Protein AF-A0A379FHW7-F1 (afdb_monomer_lite)

Secondary structure (DSSP, 8-state):
-HHHHHHHHHTTS-SS-TTTTSPPP-----PPPPPHHHHHHHHHSS-HHHHHHHHHHHHH---HHHHTT-BGGGEETTEEEEE-TTT--EEEEETT-EETTTTEEHHHHHHHS--SSSBTTTT--HHHHHHHHHHH--

InterPro domains:
  IPR002104 Integrase, catalytic domain [PF00589] (37-113)
  IPR002104 Integrase, catalytic domain [PS51898] (29-138)
  IPR011010 DNA breaking-rejoining enzyme, catalytic core [SSF56349] (4-122)
  IPR013762 Integrase-like, catalytic domain superfamily [G3DSA:1.10.443.10] (31-136)

Radius of gyration: 20.93 Å; chains: 1; bounding box: 45×26×60 Å

Sequence (138 aa):
MLDAFNEAIADGVIKENPVSVTKPPKTSVQRSRLSLEEFKYALEHTNDKYRHMFLLAALTAQRISDIINMKWDDIKNDRLYVTQIKTGSKVAIPLSLRLESIGYSIKDVLNLMNRNSDKICGNTTAKTLRGKFIEALP

Foldseek 3Di:
DQVVQVVCVVVVVDPDRPCPPPDDDDDDDPDDDDDLVQLVQLLVQADLLLNLLSVLCVQVVADLVQSQAFFPVCQDPQWRWTQHPPPRDIDTHHQQRDDVSVGDGNVRSQVSFDPPDRHSSPPADSVNSVVSSVVSGD

Structure (mmCIF, N/CA/C/O backbone):
data_AF-A0A379FHW7-F1
#
_entry.id   AF-A0A379FHW7-F1
#
loop_
_atom_site.group_PDB
_atom_site.id
_atom_site.type_symbol
_atom_site.label_atom_id
_atom_site.label_alt_id
_atom_site.label_comp_id
_atom_site.label_asym_id
_atom_site.label_entity_id
_atom_site.label_seq_id
_atom_site.pdbx_PDB_ins_code
_atom_site.Cartn_x
_atom_site.Cartn_y
_atom_site.Cartn_z
_atom_site.occupancy
_atom_site.B_iso_or_equiv
_atom_site.auth_seq_id
_atom_site.auth_comp_id
_atom_site.auth_asym_id
_atom_site.auth_atom_id
_atom_site.pdbx_PDB_model_num
ATOM 1 N N . MET A 1 1 ? 16.362 -0.114 -25.247 1.00 66.94 1 MET A N 1
ATOM 2 C CA . MET A 1 1 ? 17.202 0.022 -26.455 1.00 66.94 1 MET A CA 1
ATOM 3 C C . MET A 1 1 ? 17.581 -1.340 -27.014 1.00 66.94 1 MET A C 1
ATOM 5 O O . MET A 1 1 ? 17.237 -1.572 -28.155 1.00 66.94 1 MET A O 1
ATOM 9 N N . LEU A 1 2 ? 18.164 -2.259 -26.226 1.00 84.62 2 LEU A N 1
ATOM 10 C CA . LEU A 1 2 ? 18.414 -3.646 -26.669 1.00 84.62 2 LEU A CA 1
ATOM 11 C C . LEU A 1 2 ? 17.173 -4.287 -27.323 1.00 84.62 2 LEU A C 1
ATOM 13 O O . LEU A 1 2 ? 17.266 -4.781 -28.436 1.00 84.62 2 LEU A O 1
ATOM 17 N N . ASP A 1 3 ? 16.023 -4.175 -26.657 1.00 89.50 3 ASP A N 1
ATOM 18 C CA . ASP A 1 3 ? 14.735 -4.704 -27.123 1.00 89.50 3 ASP A CA 1
ATOM 19 C C . ASP A 1 3 ? 14.266 -4.071 -28.444 1.00 89.50 3 ASP A C 1
ATOM 21 O O . ASP A 1 3 ? 13.977 -4.766 -29.403 1.00 89.50 3 ASP A O 1
ATOM 25 N N . ALA A 1 4 ? 14.340 -2.742 -28.555 1.00 92.38 4 ALA A N 1
ATOM 26 C CA . ALA A 1 4 ? 13.980 -2.025 -29.780 1.00 92.38 4 ALA A CA 1
ATOM 27 C C . ALA A 1 4 ? 14.839 -2.427 -30.998 1.00 92.38 4 ALA A C 1
ATOM 29 O O . ALA A 1 4 ? 14.332 -2.496 -32.111 1.00 92.38 4 ALA A O 1
ATOM 30 N N . PHE A 1 5 ? 16.133 -2.707 -30.801 1.00 93.38 5 PHE A N 1
ATOM 31 C CA . PHE A 1 5 ? 16.995 -3.215 -31.874 1.00 93.38 5 PHE A CA 1
ATOM 32 C C . PHE A 1 5 ? 16.722 -4.696 -32.184 1.00 93.38 5 PHE A C 1
ATOM 34 O O . PHE A 1 5 ? 16.901 -5.103 -33.324 1.00 93.38 5 PHE A O 1
ATOM 41 N N . ASN A 1 6 ? 16.263 -5.494 -31.214 1.00 93.50 6 ASN A N 1
ATOM 42 C CA . ASN A 1 6 ? 15.808 -6.861 -31.483 1.00 93.50 6 ASN A CA 1
ATOM 43 C C . ASN A 1 6 ? 14.522 -6.868 -32.323 1.00 93.50 6 ASN A C 1
ATOM 45 O O . ASN A 1 6 ? 14.443 -7.639 -33.274 1.00 93.50 6 ASN A O 1
ATOM 49 N N . GLU A 1 7 ? 13.572 -5.974 -32.034 1.00 94.88 7 GLU A N 1
ATOM 50 C CA . GLU A 1 7 ? 12.368 -5.780 -32.857 1.00 94.88 7 GLU A CA 1
ATOM 51 C C . GLU A 1 7 ? 12.736 -5.354 -34.287 1.00 94.88 7 GLU A C 1
ATOM 53 O O . GLU A 1 7 ? 12.289 -5.956 -35.254 1.00 94.88 7 GLU A O 1
ATOM 58 N N . ALA A 1 8 ? 13.665 -4.405 -34.447 1.00 93.75 8 ALA A N 1
ATOM 59 C CA . ALA A 1 8 ? 14.136 -3.987 -35.770 1.00 93.75 8 ALA A CA 1
ATOM 60 C C . ALA A 1 8 ? 14.829 -5.114 -36.570 1.00 93.75 8 ALA A C 1
ATOM 62 O O . ALA A 1 8 ? 14.807 -5.091 -37.800 1.00 93.75 8 ALA A O 1
ATOM 63 N N . ILE A 1 9 ? 15.449 -6.096 -35.901 1.00 94.88 9 ILE A N 1
ATOM 64 C CA . ILE A 1 9 ? 15.971 -7.307 -36.557 1.00 94.88 9 ILE A CA 1
ATOM 65 C C . ILE A 1 9 ? 14.826 -8.232 -36.969 1.00 94.88 9 ILE A C 1
ATOM 67 O O . ILE A 1 9 ? 14.852 -8.758 -38.080 1.00 94.88 9 ILE A O 1
ATOM 71 N N . ALA A 1 10 ? 13.830 -8.429 -36.099 1.00 94.75 10 ALA A N 1
ATOM 72 C CA . ALA A 1 10 ? 12.656 -9.248 -36.396 1.00 94.75 10 ALA A CA 1
ATOM 73 C C . ALA A 1 10 ? 11.871 -8.701 -37.602 1.00 94.75 10 ALA A C 1
ATOM 75 O O . ALA A 1 10 ? 11.471 -9.470 -38.474 1.00 94.75 10 ALA A O 1
ATOM 76 N N . ASP A 1 11 ? 11.767 -7.375 -37.703 1.00 96.06 11 ASP A N 1
ATOM 77 C CA . ASP A 1 11 ? 11.175 -6.656 -38.836 1.00 96.06 11 ASP A CA 1
ATOM 78 C C . ASP A 1 11 ? 12.098 -6.591 -40.073 1.00 96.06 11 ASP A C 1
ATOM 80 O O . ASP A 1 11 ? 11.722 -6.052 -41.114 1.00 96.06 11 ASP A O 1
ATOM 84 N N . GLY A 1 12 ? 13.327 -7.116 -39.985 1.00 94.31 12 GLY A N 1
ATOM 85 C CA . GLY A 1 12 ? 14.295 -7.158 -41.086 1.00 94.31 12 GLY A CA 1
ATOM 86 C C . GLY A 1 12 ? 14.926 -5.808 -41.453 1.00 94.31 12 GLY A C 1
ATOM 87 O O . GLY A 1 12 ? 15.592 -5.704 -42.484 1.00 94.31 12 GLY A O 1
ATOM 88 N N . VAL A 1 13 ? 14.745 -4.775 -40.626 1.00 96.62 13 VAL A N 1
ATOM 89 C CA . VAL A 1 13 ? 15.268 -3.414 -40.847 1.00 96.62 13 VAL A CA 1
ATOM 90 C C . VAL A 1 13 ? 16.791 -3.376 -40.713 1.00 96.62 13 VAL A C 1
ATOM 92 O O . VAL A 1 13 ? 17.474 -2.645 -41.431 1.00 96.62 13 VAL A O 1
ATOM 95 N N . ILE A 1 14 ? 17.341 -4.174 -39.800 1.00 94.50 14 ILE A N 1
ATOM 96 C CA . ILE A 1 14 ? 18.779 -4.296 -39.546 1.00 94.50 14 ILE A CA 1
ATOM 97 C C . ILE A 1 14 ? 19.160 -5.767 -39.356 1.00 94.50 14 ILE A C 1
ATOM 99 O O . ILE A 1 14 ? 18.313 -6.608 -39.077 1.00 94.50 14 ILE A O 1
ATOM 103 N N . LYS A 1 15 ? 20.450 -6.086 -39.493 1.00 93.06 15 LYS A N 1
ATOM 104 C CA . LYS A 1 15 ? 20.941 -7.476 -39.425 1.00 93.06 15 LYS A CA 1
ATOM 105 C C . LYS A 1 15 ? 21.494 -7.882 -38.062 1.00 93.06 15 LYS A C 1
ATOM 107 O O . LYS A 1 15 ? 21.524 -9.065 -37.746 1.00 93.06 15 LYS A O 1
ATOM 112 N N . GLU A 1 16 ? 21.959 -6.920 -37.275 1.00 92.62 16 GLU A N 1
ATOM 113 C CA . GLU A 1 16 ? 22.645 -7.173 -36.010 1.00 92.62 16 GLU A CA 1
ATOM 114 C C . GLU A 1 16 ? 22.310 -6.100 -34.977 1.00 92.62 16 GLU A C 1
ATOM 116 O O . GLU A 1 16 ? 22.005 -4.958 -35.321 1.00 92.62 16 GLU A O 1
ATOM 121 N N . ASN A 1 17 ? 22.353 -6.473 -33.696 1.00 92.56 17 ASN A N 1
ATOM 122 C CA . ASN A 1 17 ? 22.023 -5.566 -32.605 1.00 92.56 17 ASN A CA 1
ATOM 123 C C . ASN A 1 17 ? 23.310 -4.894 -32.100 1.00 92.56 17 ASN A C 1
ATOM 125 O O . ASN A 1 17 ? 24.084 -5.552 -31.396 1.00 92.56 17 ASN A O 1
ATOM 129 N N . PRO A 1 18 ? 23.538 -3.595 -32.360 1.00 90.75 18 PRO A N 1
ATOM 130 C CA . PRO A 1 18 ? 24.759 -2.907 -31.940 1.00 90.75 18 PRO A CA 1
ATOM 131 C C . PRO A 1 18 ? 24.880 -2.774 -30.415 1.00 90.75 18 PRO A C 1
ATOM 133 O O . PRO A 1 18 ? 25.964 -2.537 -29.890 1.00 90.75 18 PRO A O 1
ATOM 136 N N . VAL A 1 19 ? 23.782 -2.941 -29.673 1.00 91.00 19 VAL A N 1
ATOM 137 C CA . VAL A 1 19 ? 23.757 -2.847 -28.207 1.00 91.00 19 VAL A CA 1
ATOM 138 C C . VAL A 1 19 ? 24.192 -4.165 -27.555 1.00 91.00 19 VAL A C 1
ATOM 140 O O . VAL A 1 19 ? 24.580 -4.166 -26.388 1.00 91.00 19 VAL A O 1
ATOM 143 N N . SER A 1 20 ? 24.190 -5.280 -28.294 1.00 88.38 20 SER A N 1
ATOM 144 C CA . SER A 1 20 ? 24.524 -6.615 -27.769 1.00 88.38 20 SER A CA 1
ATOM 145 C C . SER A 1 20 ? 25.948 -6.727 -27.205 1.00 88.38 20 SER A C 1
ATOM 147 O O . SER A 1 20 ? 26.180 -7.475 -26.259 1.00 88.38 20 SER A O 1
ATOM 149 N N . VAL A 1 21 ? 26.890 -5.942 -27.735 1.00 89.81 21 VAL A N 1
ATOM 150 C CA . VAL A 1 21 ? 28.295 -5.908 -27.291 1.00 89.81 21 VAL A CA 1
ATOM 151 C C . VAL A 1 21 ? 28.524 -4.999 -26.079 1.00 89.81 21 VAL A C 1
ATOM 153 O O . VAL A 1 21 ? 29.617 -4.970 -25.509 1.00 89.81 21 VAL A O 1
ATOM 156 N N . THR A 1 22 ? 27.507 -4.239 -25.668 1.00 90.88 22 THR A N 1
ATOM 157 C CA . THR A 1 22 ? 27.606 -3.313 -24.538 1.00 90.88 22 THR A CA 1
ATOM 158 C C . THR A 1 22 ? 27.346 -4.036 -23.219 1.00 90.88 22 THR A C 1
ATOM 160 O O . THR A 1 22 ? 26.516 -4.940 -23.128 1.00 90.88 22 THR A O 1
ATOM 163 N N . LYS A 1 23 ? 28.051 -3.633 -22.157 1.00 86.62 23 LYS A N 1
ATOM 164 C CA . LYS A 1 23 ? 27.807 -4.157 -20.807 1.00 86.62 23 LYS A CA 1
ATOM 165 C C . LYS A 1 23 ? 26.826 -3.239 -20.075 1.00 86.62 23 LYS A C 1
ATOM 167 O O . LYS A 1 23 ? 27.078 -2.033 -20.028 1.00 86.62 23 LYS A O 1
ATOM 172 N N . PRO A 1 24 ? 25.750 -3.768 -19.464 1.00 86.38 24 PRO A N 1
ATOM 173 C CA . PRO A 1 24 ? 24.868 -2.944 -18.652 1.00 86.38 24 PRO A CA 1
ATOM 174 C C . PRO A 1 24 ? 25.637 -2.369 -17.450 1.00 86.38 24 PRO A C 1
ATOM 176 O O . PRO A 1 24 ? 26.477 -3.065 -16.865 1.00 86.38 24 PRO A O 1
ATOM 179 N N . PRO A 1 25 ? 25.371 -1.111 -17.057 1.00 89.12 25 PRO A N 1
ATOM 180 C CA . PRO A 1 25 ? 26.027 -0.509 -15.907 1.00 89.12 25 PRO A CA 1
ATOM 181 C C . PRO A 1 25 ? 25.666 -1.272 -14.627 1.00 89.12 25 PRO A C 1
ATOM 183 O O . PRO A 1 25 ? 24.514 -1.652 -14.411 1.00 89.12 25 PRO A O 1
ATOM 186 N N . LYS A 1 26 ? 26.650 -1.477 -13.747 1.00 88.94 26 LYS A N 1
ATOM 187 C CA . LYS A 1 26 ? 26.400 -2.038 -12.415 1.00 88.94 26 LYS A CA 1
ATOM 188 C C . LYS A 1 26 ? 25.782 -0.954 -11.538 1.00 88.94 26 LYS A C 1
ATOM 190 O O . LYS A 1 26 ? 26.440 0.032 -11.221 1.00 88.94 26 LYS A O 1
ATOM 195 N N . THR A 1 27 ? 24.532 -1.140 -11.132 1.00 88.12 27 THR A N 1
ATOM 196 C CA . THR A 1 27 ? 23.837 -0.214 -10.229 1.00 88.12 27 THR A CA 1
ATOM 197 C C . THR A 1 27 ? 23.637 -0.866 -8.868 1.00 88.12 27 THR A C 1
ATOM 199 O O . THR A 1 27 ? 23.124 -1.980 -8.778 1.00 88.12 27 THR A O 1
ATOM 202 N N . SER A 1 28 ? 24.021 -0.168 -7.800 1.00 89.88 28 SER A N 1
ATOM 203 C CA . SER A 1 28 ? 23.709 -0.557 -6.424 1.00 89.88 28 SER A CA 1
ATOM 204 C C . SER A 1 28 ? 22.419 0.115 -5.946 1.00 89.88 28 SER A C 1
ATOM 206 O O . SER A 1 28 ? 22.058 1.214 -6.373 1.00 89.88 28 SER A O 1
ATOM 208 N N . VAL A 1 29 ? 21.691 -0.556 -5.050 1.00 89.44 29 VAL A N 1
ATOM 209 C CA . VAL A 1 29 ? 20.467 -0.002 -4.461 1.00 89.44 29 VAL A CA 1
ATOM 210 C C . VAL A 1 29 ? 20.846 1.021 -3.392 1.00 89.44 29 VAL A C 1
ATOM 212 O O . VAL A 1 29 ? 21.319 0.649 -2.328 1.00 89.44 29 VAL A O 1
ATOM 215 N N . GLN A 1 30 ? 20.588 2.300 -3.670 1.00 91.62 30 GLN A N 1
ATOM 216 C CA . GLN A 1 30 ? 20.890 3.421 -2.762 1.00 91.62 30 GLN A CA 1
ATOM 217 C C . GLN A 1 30 ? 19.815 3.664 -1.689 1.00 91.62 30 GLN A C 1
ATOM 219 O O . GLN A 1 30 ? 20.006 4.450 -0.769 1.00 91.62 30 GLN A O 1
ATOM 224 N N . ARG A 1 31 ? 18.643 3.027 -1.811 1.00 89.25 31 ARG A N 1
ATOM 225 C CA . ARG A 1 31 ? 17.524 3.232 -0.879 1.00 89.25 31 ARG A CA 1
ATOM 226 C C . ARG A 1 31 ? 17.776 2.500 0.439 1.00 89.25 31 ARG A C 1
ATOM 228 O O . ARG A 1 31 ? 17.849 1.267 0.437 1.00 89.25 31 ARG A O 1
ATOM 235 N N . SER A 1 32 ? 17.823 3.250 1.539 1.00 92.12 32 SER A N 1
ATOM 236 C CA . SER A 1 32 ? 17.871 2.713 2.901 1.00 92.12 32 SER A CA 1
ATOM 237 C C . SER A 1 32 ? 16.568 1.992 3.277 1.00 92.12 32 SER A C 1
ATOM 239 O O . SER A 1 32 ? 15.541 2.089 2.594 1.00 92.12 32 SER A O 1
ATOM 241 N N . ARG A 1 33 ? 16.631 1.181 4.338 1.00 94.19 33 ARG A N 1
ATOM 242 C CA . ARG A 1 33 ? 15.453 0.572 4.967 1.00 94.19 33 ARG A CA 1
ATOM 243 C C . ARG A 1 33 ? 14.956 1.489 6.077 1.00 94.19 33 ARG A C 1
ATOM 245 O O . ARG A 1 33 ? 15.763 2.133 6.727 1.00 94.19 33 ARG A O 1
ATOM 252 N N . LEU A 1 34 ? 13.642 1.499 6.263 1.00 95.62 34 LEU A N 1
ATOM 253 C CA . LEU A 1 34 ? 12.972 2.220 7.335 1.00 95.62 34 LEU A CA 1
ATOM 254 C C . LEU A 1 34 ? 12.972 1.359 8.603 1.00 95.62 34 LEU A C 1
ATOM 256 O O . LEU A 1 34 ? 12.542 0.203 8.560 1.00 95.62 34 LEU A O 1
ATOM 260 N N . SER A 1 35 ? 13.442 1.918 9.709 1.00 96.44 35 SER A N 1
ATOM 261 C CA . SER A 1 35 ? 13.369 1.315 11.037 1.00 96.44 35 SER A CA 1
ATOM 262 C C . SER A 1 35 ? 11.998 1.537 11.685 1.00 96.44 35 SER A C 1
ATOM 264 O O . SER A 1 35 ? 11.231 2.423 11.304 1.00 96.44 35 SER A O 1
ATOM 266 N N . LEU A 1 36 ? 11.678 0.723 12.694 1.00 95.88 36 LEU A N 1
ATOM 267 C CA . LEU A 1 36 ? 10.433 0.878 13.449 1.00 95.88 36 LEU A CA 1
ATOM 268 C C . LEU A 1 36 ? 10.374 2.227 14.182 1.00 95.88 36 LEU A C 1
ATOM 270 O O . LEU A 1 36 ? 9.307 2.827 14.257 1.00 95.88 36 LEU A O 1
ATOM 274 N N . GLU A 1 37 ? 11.508 2.708 14.689 1.00 96.69 37 GLU A N 1
ATOM 275 C CA . GLU A 1 37 ? 11.579 3.961 15.442 1.00 96.69 37 GLU A CA 1
ATOM 276 C C . GLU A 1 37 ? 11.390 5.181 14.531 1.00 96.69 37 GLU A C 1
ATOM 278 O O . GLU A 1 37 ? 10.593 6.055 14.857 1.00 96.69 37 GLU A O 1
ATOM 283 N N . GLU A 1 38 ? 11.989 5.194 13.334 1.00 97.25 38 GLU A N 1
ATOM 284 C CA . GLU A 1 38 ? 11.702 6.225 12.319 1.00 97.25 38 GLU A CA 1
ATOM 285 C C . GLU A 1 38 ? 10.224 6.214 11.904 1.00 97.25 38 GLU A C 1
ATOM 287 O O . GLU A 1 38 ? 9.620 7.266 11.693 1.00 97.25 38 GLU A O 1
ATOM 292 N N . PHE A 1 39 ? 9.614 5.028 11.799 1.00 97.50 39 PHE A N 1
ATOM 293 C CA . PHE A 1 39 ? 8.194 4.930 11.480 1.00 97.50 39 PHE A CA 1
ATOM 294 C C . PHE A 1 39 ? 7.313 5.491 12.602 1.00 97.50 39 PHE A C 1
ATOM 296 O O . PHE A 1 39 ? 6.395 6.257 12.317 1.00 97.50 39 PHE A O 1
ATOM 303 N N . LYS A 1 40 ? 7.590 5.147 13.867 1.00 96.75 40 LYS A N 1
ATOM 304 C CA . LYS A 1 40 ? 6.877 5.705 15.029 1.00 96.75 40 LYS A CA 1
ATOM 305 C C . LYS A 1 40 ? 7.040 7.221 15.109 1.00 96.75 40 LYS A C 1
ATOM 307 O O . LYS A 1 40 ? 6.039 7.912 15.265 1.00 96.75 40 LYS A O 1
ATOM 312 N N . TYR A 1 41 ? 8.254 7.726 14.890 1.00 97.69 41 TYR A N 1
ATOM 313 C CA . TYR A 1 41 ? 8.524 9.160 14.817 1.00 97.69 41 TYR A CA 1
ATOM 314 C C . TYR A 1 41 ? 7.628 9.837 13.770 1.00 97.69 41 TYR A C 1
ATOM 316 O O . TYR A 1 41 ? 6.926 10.798 14.083 1.00 97.69 41 TYR A O 1
ATOM 324 N N . ALA A 1 42 ? 7.542 9.276 12.559 1.00 97.81 42 ALA A N 1
ATOM 325 C CA . ALA A 1 42 ? 6.677 9.810 11.508 1.00 97.81 42 ALA A CA 1
ATOM 326 C C . ALA A 1 42 ? 5.178 9.774 11.843 1.00 97.81 42 ALA A C 1
ATOM 328 O O . ALA A 1 42 ? 4.423 10.629 11.375 1.00 97.81 42 ALA A O 1
ATOM 329 N N . LEU A 1 43 ? 4.722 8.809 12.647 1.00 97.12 43 LEU A N 1
ATOM 330 C CA . LEU A 1 43 ? 3.334 8.764 13.114 1.00 97.12 43 LEU A CA 1
ATOM 331 C C . LEU A 1 43 ? 3.016 9.870 14.128 1.00 97.12 43 LEU A C 1
ATOM 333 O O . LEU A 1 43 ? 1.865 10.297 14.191 1.00 97.12 43 LEU A O 1
ATOM 337 N N . GLU A 1 44 ? 4.001 10.308 14.909 1.00 96.94 44 GLU A N 1
ATOM 338 C CA . GLU A 1 44 ? 3.865 11.377 15.908 1.00 96.94 44 GLU A CA 1
ATOM 339 C C . GLU A 1 44 ? 4.000 12.778 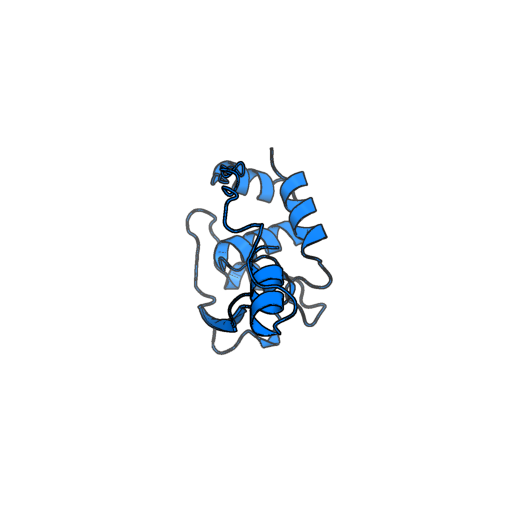15.290 1.00 96.94 44 GLU A C 1
ATOM 341 O O . GLU A 1 44 ? 3.374 13.724 15.761 1.00 96.94 44 GLU A O 1
ATOM 346 N N . HIS A 1 45 ? 4.760 12.907 14.199 1.00 97.62 45 HIS A N 1
ATOM 347 C CA . HIS A 1 45 ? 5.083 14.186 13.550 1.00 97.62 45 HIS A CA 1
ATOM 348 C C . HIS A 1 45 ? 4.245 14.456 12.289 1.00 97.62 45 HIS A C 1
ATOM 350 O O . HIS A 1 45 ? 4.623 15.232 11.411 1.00 97.62 45 HIS A O 1
ATOM 356 N N . THR A 1 46 ? 3.077 13.824 12.177 1.00 97.31 46 THR A N 1
ATOM 357 C CA . THR A 1 46 ? 2.139 14.035 11.071 1.00 97.31 46 THR A CA 1
ATOM 358 C C . THR A 1 46 ? 0.724 14.269 11.591 1.00 97.31 46 THR A C 1
ATOM 360 O O . THR A 1 46 ? 0.415 13.994 12.745 1.00 97.31 46 THR A O 1
ATOM 363 N N . ASN A 1 47 ? -0.170 14.780 10.742 1.00 96.25 47 ASN A N 1
ATOM 364 C CA . ASN A 1 47 ? -1.571 14.951 11.134 1.00 96.25 47 ASN A CA 1
ATOM 365 C 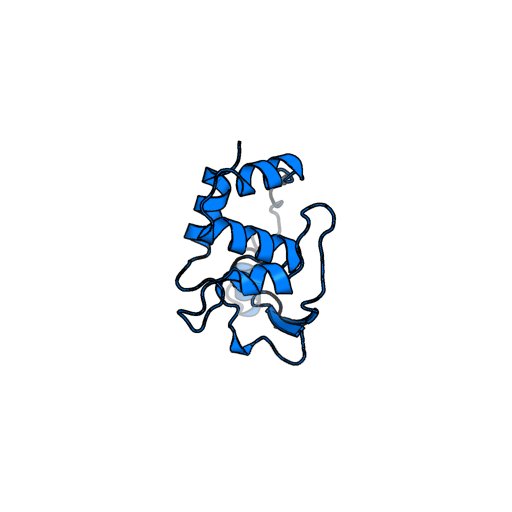C . ASN A 1 47 ? -2.351 13.627 11.070 1.00 96.25 47 ASN A C 1
ATOM 367 O O . ASN A 1 47 ? -1.991 12.722 10.315 1.00 96.25 47 ASN A O 1
ATOM 371 N N . ASP A 1 48 ? -3.476 13.552 11.785 1.00 95.94 48 ASP A N 1
ATOM 372 C CA . ASP A 1 48 ? -4.302 12.339 11.890 1.00 95.94 48 ASP A CA 1
ATOM 373 C C . ASP A 1 48 ? -4.668 11.730 10.536 1.00 95.94 48 ASP A C 1
ATOM 375 O O . ASP A 1 48 ? -4.591 10.516 10.341 1.00 95.94 48 ASP A O 1
ATOM 379 N N . LYS A 1 49 ? -4.999 12.576 9.553 1.00 94.94 49 LYS A N 1
ATOM 380 C CA . LYS A 1 49 ? -5.340 12.124 8.202 1.00 94.94 49 LYS A CA 1
ATOM 381 C C . LYS A 1 49 ? -4.212 11.281 7.597 1.00 94.94 49 LYS A C 1
ATOM 383 O O . LYS A 1 49 ? -4.482 10.191 7.095 1.00 94.94 49 LYS A O 1
ATOM 388 N N . TYR A 1 50 ? -2.975 11.778 7.599 1.00 97.38 50 TYR A N 1
ATOM 389 C CA . TYR A 1 50 ? -1.841 11.050 7.020 1.00 97.38 50 TYR A CA 1
ATOM 390 C C . TYR A 1 50 ? -1.347 9.933 7.937 1.00 97.38 50 TYR A C 1
ATOM 392 O O . TYR A 1 50 ? -1.006 8.862 7.436 1.00 97.38 50 TYR A O 1
ATOM 400 N N . ARG A 1 51 ? -1.422 10.123 9.259 1.00 97.75 51 ARG A N 1
ATOM 401 C CA . ARG A 1 51 ? -1.121 9.097 10.263 1.00 97.75 51 ARG A CA 1
ATOM 402 C C . ARG A 1 51 ? -1.914 7.819 9.999 1.00 97.75 51 ARG A C 1
ATOM 404 O O . ARG A 1 51 ? -1.333 6.741 9.889 1.00 97.75 51 ARG A O 1
ATOM 411 N N . HIS A 1 52 ? -3.231 7.930 9.810 1.00 97.44 52 HIS A N 1
ATOM 412 C CA . HIS A 1 52 ? -4.083 6.775 9.510 1.00 97.44 52 HIS A CA 1
ATOM 413 C C . HIS A 1 52 ? -3.703 6.116 8.176 1.00 97.44 52 HIS A C 1
ATOM 415 O O . HIS A 1 52 ? -3.690 4.890 8.073 1.00 97.44 52 HIS A O 1
ATOM 421 N N . MET A 1 53 ? -3.339 6.898 7.154 1.00 97.75 53 MET A N 1
ATOM 422 C CA . MET A 1 53 ? -2.905 6.353 5.860 1.00 97.75 53 MET A CA 1
ATOM 423 C C . MET A 1 53 ? -1.566 5.611 5.953 1.00 97.75 53 MET A C 1
ATOM 425 O O . MET A 1 53 ? -1.404 4.574 5.309 1.00 97.75 53 MET A O 1
ATOM 429 N N . PHE A 1 54 ? -0.620 6.095 6.762 1.00 97.94 54 PHE A N 1
ATOM 430 C CA . PHE A 1 54 ? 0.648 5.405 7.015 1.00 97.94 54 PHE A CA 1
ATOM 431 C C . PHE A 1 54 ? 0.425 4.081 7.745 1.00 97.94 54 PHE A C 1
ATOM 433 O O . PHE A 1 54 ? 0.982 3.060 7.339 1.00 97.94 54 PHE A O 1
ATOM 440 N N . LEU A 1 55 ? -0.448 4.075 8.757 1.00 97.94 55 LEU A N 1
ATOM 441 C CA . LEU A 1 55 ? -0.845 2.855 9.460 1.00 97.94 55 LEU A CA 1
ATOM 442 C C . LEU A 1 55 ? -1.488 1.839 8.509 1.00 97.94 55 LEU A C 1
ATOM 444 O O . LEU A 1 55 ? -1.094 0.675 8.502 1.00 97.94 55 LEU A O 1
ATOM 448 N N . LEU A 1 56 ? -2.425 2.275 7.659 1.00 97.88 56 LEU A N 1
ATOM 449 C CA . LEU A 1 56 ? -3.062 1.404 6.667 1.00 97.88 56 LEU A CA 1
ATOM 450 C C . LEU A 1 56 ? -2.032 0.796 5.703 1.00 97.88 56 LEU A C 1
ATOM 452 O O . LEU A 1 56 ? -2.100 -0.397 5.394 1.00 97.88 56 LEU A O 1
ATOM 456 N N . ALA A 1 57 ? -1.061 1.591 5.246 1.00 97.69 57 ALA A N 1
ATOM 457 C CA . ALA A 1 57 ? 0.006 1.119 4.370 1.00 97.69 57 ALA A CA 1
ATOM 458 C C . ALA A 1 57 ? 0.897 0.069 5.050 1.00 97.69 57 ALA A C 1
ATOM 460 O O . ALA A 1 57 ? 1.189 -0.962 4.442 1.00 97.69 57 ALA A O 1
ATOM 461 N N . ALA A 1 58 ? 1.277 0.293 6.310 1.00 97.25 58 ALA A N 1
ATOM 462 C CA . ALA A 1 58 ? 2.073 -0.656 7.083 1.00 97.25 58 ALA A CA 1
ATOM 463 C C . ALA A 1 58 ? 1.312 -1.965 7.359 1.00 97.25 58 ALA A C 1
ATOM 465 O O . ALA A 1 58 ? 1.868 -3.045 7.178 1.00 97.25 58 ALA A O 1
ATOM 466 N N . LEU A 1 59 ? 0.032 -1.878 7.735 1.00 97.50 59 LEU A N 1
ATOM 467 C CA . LEU A 1 59 ? -0.805 -3.036 8.067 1.00 97.50 59 LEU A CA 1
ATOM 468 C C . LEU A 1 59 ? -1.138 -3.908 6.853 1.00 97.50 59 LEU A C 1
ATOM 470 O O . LEU A 1 59 ? -1.148 -5.131 6.949 1.00 97.50 59 LEU A O 1
ATOM 474 N N . THR A 1 60 ? -1.432 -3.294 5.706 1.00 97.19 60 THR A N 1
ATOM 475 C CA . THR A 1 60 ? -1.835 -4.031 4.495 1.00 97.19 60 THR A CA 1
ATOM 476 C C . THR A 1 60 ? -0.651 -4.458 3.628 1.00 97.19 60 THR A C 1
ATOM 478 O O . THR A 1 60 ? -0.816 -5.308 2.748 1.00 97.19 60 THR A O 1
ATOM 481 N N . ALA A 1 61 ? 0.527 -3.858 3.838 1.00 96.00 61 ALA A N 1
ATOM 482 C CA . ALA A 1 61 ? 1.743 -4.063 3.051 1.00 96.00 61 ALA A CA 1
ATOM 483 C C . ALA A 1 61 ? 1.549 -3.894 1.527 1.00 96.00 61 ALA A C 1
ATOM 485 O O . ALA A 1 61 ? 2.271 -4.491 0.724 1.00 96.00 61 ALA A O 1
ATOM 486 N N . GLN A 1 62 ? 0.563 -3.095 1.103 1.00 97.62 62 GLN A N 1
ATOM 487 C CA . GLN A 1 62 ? 0.298 -2.860 -0.317 1.00 97.62 62 GLN A CA 1
ATOM 488 C C . GLN A 1 62 ? 1.135 -1.706 -0.874 1.00 97.62 62 GLN A C 1
ATOM 490 O O . GLN A 1 62 ? 1.627 -0.835 -0.154 1.00 97.62 62 GLN A O 1
ATOM 495 N N . ARG A 1 63 ? 1.305 -1.686 -2.202 1.00 96.94 63 ARG A N 1
ATOM 496 C CA . ARG A 1 63 ? 2.032 -0.601 -2.869 1.00 96.94 63 ARG A CA 1
ATOM 497 C C . ARG A 1 63 ? 1.229 0.685 -2.739 1.00 96.94 63 ARG A C 1
ATOM 499 O O . ARG A 1 63 ? 0.006 0.664 -2.783 1.00 96.94 63 ARG A O 1
ATOM 506 N N . ILE A 1 64 ? 1.919 1.821 -2.685 1.00 97.12 64 ILE A N 1
ATOM 507 C CA . ILE A 1 64 ? 1.273 3.134 -2.536 1.00 97.12 64 ILE A CA 1
ATOM 508 C C . ILE A 1 64 ? 0.184 3.404 -3.589 1.00 97.12 64 ILE A C 1
ATOM 510 O O . ILE A 1 64 ? -0.827 4.021 -3.275 1.00 97.12 64 ILE A O 1
ATOM 514 N N . SER A 1 65 ? 0.370 2.922 -4.824 1.00 96.81 65 SER A N 1
ATOM 515 C CA . SER A 1 65 ? -0.623 3.031 -5.899 1.00 96.81 65 SER A CA 1
ATOM 516 C C . SER A 1 65 ? -1.888 2.228 -5.618 1.00 96.81 65 SER A C 1
ATOM 518 O O . SER A 1 65 ? -2.963 2.649 -6.022 1.00 96.81 65 SER A O 1
ATOM 520 N N . ASP A 1 66 ? -1.759 1.087 -4.947 1.00 98.00 66 ASP A N 1
ATOM 521 C CA . ASP A 1 66 ? -2.891 0.256 -4.555 1.00 98.00 66 ASP A CA 1
ATOM 522 C C . ASP A 1 66 ? -3.599 0.914 -3.357 1.00 98.00 66 ASP A C 1
ATOM 524 O O . ASP A 1 66 ? -4.800 1.141 -3.421 1.00 98.00 66 ASP A O 1
ATOM 528 N N . ILE A 1 67 ? -2.846 1.351 -2.333 1.00 97.88 67 ILE A N 1
ATOM 529 C CA . ILE A 1 67 ? -3.363 2.045 -1.133 1.00 97.88 67 ILE A CA 1
ATOM 530 C C . ILE A 1 67 ? -4.268 3.227 -1.494 1.00 97.88 67 ILE A C 1
ATOM 532 O O . ILE A 1 67 ? -5.410 3.296 -1.049 1.00 97.88 67 ILE A O 1
ATOM 536 N N . ILE A 1 68 ? -3.785 4.146 -2.337 1.00 97.12 68 ILE A N 1
ATOM 537 C CA . ILE A 1 68 ? -4.542 5.355 -2.698 1.00 97.12 68 ILE A CA 1
ATOM 538 C C . ILE A 1 68 ? -5.768 5.076 -3.581 1.00 97.12 68 ILE A C 1
ATOM 540 O O . ILE A 1 68 ? -6.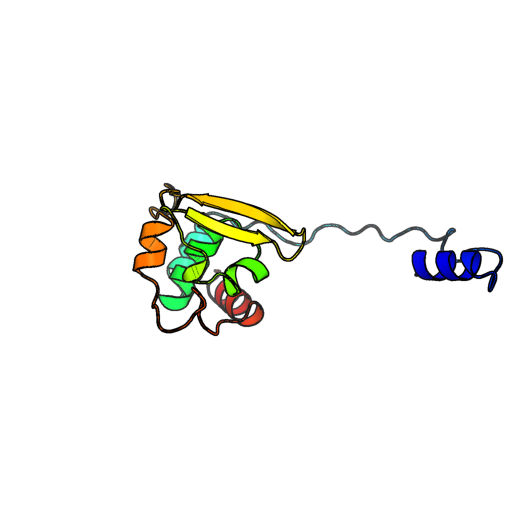545 5.992 -3.836 1.00 97.12 68 ILE A O 1
ATOM 544 N N . ASN A 1 69 ? -5.938 3.849 -4.081 1.00 96.62 69 ASN A N 1
ATOM 545 C CA . ASN A 1 69 ? -7.072 3.453 -4.914 1.00 96.62 69 ASN A CA 1
ATOM 546 C C . ASN A 1 69 ? -8.029 2.470 -4.229 1.00 96.62 69 ASN A C 1
ATOM 548 O O . ASN A 1 69 ? -9.044 2.140 -4.837 1.00 96.62 69 ASN A O 1
ATOM 552 N N . MET A 1 70 ? -7.755 2.049 -2.989 1.00 97.31 70 MET A N 1
ATOM 553 C CA . MET A 1 70 ? -8.680 1.220 -2.212 1.00 97.31 70 MET A CA 1
ATOM 554 C C . MET A 1 70 ? -9.989 1.964 -1.959 1.00 97.31 70 MET A C 1
ATOM 556 O O . MET A 1 70 ? -9.979 3.140 -1.571 1.00 97.31 70 MET A O 1
ATOM 560 N N . LYS A 1 71 ? -11.109 1.269 -2.136 1.00 97.56 71 LYS A N 1
ATOM 561 C CA . LYS A 1 71 ? -12.454 1.797 -1.915 1.00 97.56 71 LYS A CA 1
ATOM 562 C C . LYS A 1 71 ? -13.116 1.152 -0.714 1.00 97.56 71 LYS A C 1
ATOM 564 O O . LYS A 1 71 ? -12.795 0.030 -0.334 1.00 97.56 71 LYS A O 1
ATOM 569 N N . TRP A 1 72 ? -14.083 1.850 -0.130 1.00 97.44 72 TRP A N 1
ATOM 570 C CA . TRP A 1 72 ? -14.894 1.279 0.947 1.00 97.44 72 TRP A CA 1
ATOM 571 C C . TRP A 1 72 ? -15.678 0.045 0.482 1.00 97.44 72 TRP A C 1
ATOM 573 O O . TRP A 1 72 ? -15.794 -0.918 1.235 1.00 97.44 72 TRP A O 1
ATOM 583 N N . ASP A 1 73 ? -16.112 0.030 -0.780 1.00 97.25 73 ASP A N 1
ATOM 584 C CA . ASP A 1 73 ? -16.819 -1.097 -1.404 1.00 97.25 73 ASP A CA 1
ATOM 585 C C . ASP A 1 73 ? -15.947 -2.348 -1.593 1.00 97.25 73 ASP A C 1
ATOM 587 O O . ASP A 1 73 ? -16.472 -3.440 -1.826 1.00 97.25 73 ASP A O 1
ATOM 591 N N . ASP A 1 74 ? -14.623 -2.219 -1.474 1.00 97.44 74 ASP A N 1
ATOM 592 C CA . ASP A 1 74 ? -13.699 -3.353 -1.512 1.00 97.44 74 ASP A CA 1
ATOM 593 C C . ASP A 1 74 ? -13.697 -4.142 -0.190 1.00 97.44 74 ASP A C 1
ATOM 595 O O . ASP A 1 74 ? -13.069 -5.198 -0.094 1.00 97.44 74 ASP A O 1
ATOM 599 N N . ILE A 1 75 ? -14.394 -3.653 0.840 1.00 97.88 75 ILE A N 1
ATOM 600 C CA . ILE A 1 75 ? -14.489 -4.300 2.148 1.00 97.88 75 ILE A CA 1
ATOM 601 C C . ILE A 1 75 ? -15.763 -5.143 2.216 1.00 97.88 75 ILE A C 1
ATOM 603 O O . ILE A 1 75 ? -16.874 -4.616 2.196 1.00 97.88 75 ILE A O 1
ATOM 607 N N . LYS A 1 76 ? -15.614 -6.468 2.324 1.00 97.19 76 LYS A N 1
ATOM 608 C CA . LYS A 1 76 ? -16.729 -7.430 2.401 1.00 97.19 76 LYS A CA 1
ATOM 609 C C . LYS A 1 76 ? -16.356 -8.584 3.325 1.00 97.19 76 LYS A C 1
ATOM 611 O O . LYS A 1 76 ? -15.205 -9.009 3.330 1.00 97.19 76 LYS A O 1
ATOM 616 N N . ASN A 1 77 ? -17.317 -9.119 4.078 1.00 96.00 77 ASN A N 1
ATOM 617 C CA . ASN A 1 77 ? -17.123 -10.302 4.933 1.00 96.00 77 ASN A CA 1
ATOM 618 C C . ASN A 1 77 ? -15.890 -10.201 5.862 1.00 96.00 77 ASN A C 1
ATOM 620 O O . ASN A 1 77 ? -15.082 -11.125 5.912 1.00 96.00 77 ASN A O 1
ATOM 624 N N . ASP A 1 78 ? -15.700 -9.053 6.528 1.00 97.06 78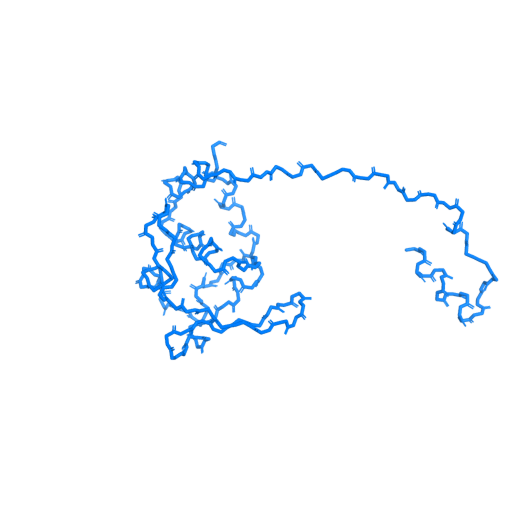 ASP A N 1
ATOM 625 C CA . ASP A 1 78 ? -14.526 -8.746 7.372 1.00 97.06 78 ASP A CA 1
ATOM 626 C C . ASP A 1 78 ? -13.164 -8.902 6.662 1.00 97.06 78 ASP A C 1
ATOM 628 O O . ASP A 1 78 ? -12.130 -9.185 7.282 1.00 97.06 78 ASP A O 1
ATOM 632 N N . ARG A 1 79 ? -13.129 -8.665 5.345 1.00 98.19 79 ARG A N 1
ATOM 633 C CA . ARG A 1 79 ? -11.903 -8.653 4.541 1.00 98.19 79 ARG A CA 1
ATOM 634 C C . ARG A 1 79 ? -11.855 -7.454 3.604 1.00 98.19 79 ARG A C 1
ATOM 636 O O . ARG A 1 79 ? -12.870 -7.047 3.051 1.00 98.19 79 ARG A O 1
ATOM 643 N N . LEU A 1 80 ? -10.652 -6.942 3.385 1.00 98.19 8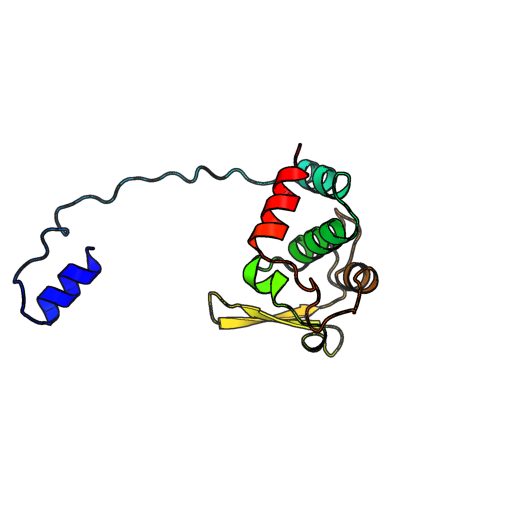0 LEU A N 1
ATOM 644 C CA . LEU A 1 80 ? -10.324 -5.964 2.355 1.00 98.19 80 LEU A CA 1
ATOM 645 C C . LEU A 1 80 ? -9.814 -6.697 1.109 1.00 98.19 80 LEU A C 1
ATOM 647 O O . LEU A 1 80 ? -8.778 -7.365 1.159 1.00 98.19 80 LEU A O 1
ATOM 651 N N . TYR A 1 81 ? -10.533 -6.578 -0.001 1.00 98.31 81 TYR A N 1
ATOM 652 C CA . TYR A 1 81 ? -10.155 -7.172 -1.279 1.00 98.31 81 TYR A CA 1
ATOM 653 C C . TYR A 1 81 ? -9.309 -6.187 -2.086 1.00 98.31 81 TYR A C 1
ATOM 655 O O . TYR A 1 81 ? -9.679 -5.038 -2.269 1.00 98.31 81 TYR A O 1
ATOM 663 N N . VAL A 1 82 ? -8.158 -6.625 -2.589 1.00 97.75 82 VAL A N 1
ATOM 664 C CA . VAL A 1 82 ? -7.240 -5.767 -3.350 1.00 97.75 82 VAL A CA 1
ATOM 665 C C . VAL A 1 82 ? -6.825 -6.492 -4.618 1.00 97.75 82 VAL A C 1
ATOM 667 O O . VAL A 1 82 ? -6.330 -7.618 -4.566 1.00 97.75 82 VAL A O 1
ATOM 670 N N . THR A 1 83 ? -6.996 -5.834 -5.762 1.00 97.69 83 THR A N 1
ATOM 671 C CA . THR A 1 83 ? -6.383 -6.258 -7.026 1.00 97.69 83 THR A CA 1
ATOM 672 C C . THR A 1 83 ? -5.169 -5.377 -7.277 1.00 97.69 83 THR A C 1
ATOM 674 O O . THR A 1 83 ? -5.306 -4.175 -7.484 1.00 97.69 83 THR A O 1
ATOM 677 N N . GLN A 1 84 ? -3.975 -5.961 -7.222 1.00 97.44 84 GLN A N 1
ATOM 678 C CA . GLN A 1 84 ? -2.726 -5.216 -7.334 1.00 97.44 84 GLN A CA 1
ATOM 679 C C . GLN A 1 84 ? -2.526 -4.690 -8.755 1.00 97.44 84 GLN A C 1
ATOM 681 O O . GLN A 1 84 ? -2.451 -5.474 -9.699 1.00 97.44 84 GLN A O 1
ATOM 686 N N . ILE A 1 85 ? -2.336 -3.378 -8.902 1.00 96.81 85 ILE A N 1
ATOM 687 C CA . ILE A 1 85 ? -2.215 -2.712 -10.209 1.00 96.81 85 ILE A CA 1
ATOM 688 C C . ILE A 1 85 ? -1.001 -3.228 -10.990 1.00 96.81 85 ILE A C 1
ATOM 690 O O . ILE A 1 85 ? -1.069 -3.422 -12.198 1.00 96.81 85 ILE A O 1
ATOM 694 N N . LYS A 1 86 ? 0.125 -3.466 -10.306 1.00 95.19 86 LYS A N 1
ATOM 695 C CA . LYS A 1 86 ? 1.387 -3.837 -10.967 1.00 95.19 86 LYS A CA 1
ATOM 696 C C . LYS A 1 86 ? 1.364 -5.242 -11.579 1.00 95.19 86 LYS A C 1
ATOM 698 O O . LYS A 1 86 ? 1.989 -5.454 -12.610 1.00 95.19 86 LYS A O 1
ATOM 703 N N . THR A 1 87 ? 0.752 -6.206 -10.895 1.00 95.25 87 THR A N 1
ATOM 704 C CA . THR A 1 87 ? 0.870 -7.639 -11.229 1.00 95.25 87 THR A CA 1
ATOM 705 C C . THR A 1 87 ? -0.465 -8.296 -11.563 1.00 95.25 87 THR A C 1
ATOM 707 O O . THR A 1 87 ? -0.473 -9.437 -12.006 1.00 95.25 87 THR A O 1
ATOM 710 N N . GLY A 1 88 ? -1.594 -7.628 -11.308 1.00 95.44 88 GLY A N 1
ATOM 711 C CA . GLY A 1 88 ? -2.938 -8.197 -11.445 1.00 95.44 88 GLY A CA 1
ATOM 712 C C . GLY A 1 88 ? -3.325 -9.191 -10.343 1.00 95.44 88 GLY A C 1
ATOM 713 O O . GLY A 1 88 ? -4.426 -9.739 -10.368 1.00 95.44 88 GLY A O 1
ATOM 714 N N . SER A 1 89 ? -2.448 -9.439 -9.365 1.00 96.56 89 SER A N 1
ATOM 715 C CA . SER A 1 89 ? -2.690 -10.402 -8.286 1.00 96.56 89 SER A CA 1
ATOM 716 C C . SER A 1 89 ? -3.850 -9.955 -7.393 1.00 96.56 89 SER A C 1
ATOM 718 O O . SER A 1 89 ? -3.918 -8.790 -7.000 1.00 96.56 89 SER A O 1
ATOM 720 N N . LYS A 1 90 ? -4.738 -10.887 -7.036 1.00 97.31 90 LYS A N 1
ATOM 721 C CA . LYS A 1 90 ? -5.885 -10.634 -6.155 1.00 97.31 90 LYS A CA 1
ATOM 722 C C . LYS A 1 90 ? -5.599 -11.167 -4.760 1.00 97.31 90 LYS A C 1
ATOM 724 O O . LYS A 1 90 ? -5.265 -12.339 -4.607 1.00 97.31 90 LYS A O 1
ATOM 729 N N . VAL A 1 91 ? -5.748 -10.317 -3.753 1.00 96.75 91 VAL A N 1
ATOM 730 C CA . VAL A 1 91 ? -5.564 -10.677 -2.345 1.00 96.75 91 VAL A CA 1
ATOM 731 C C . VAL A 1 91 ? -6.785 -10.260 -1.537 1.00 96.75 91 VAL A C 1
ATOM 733 O O . VAL A 1 91 ? -7.449 -9.278 -1.858 1.00 96.75 91 VAL A O 1
ATOM 736 N N . ALA A 1 92 ? -7.080 -11.010 -0.480 1.00 97.88 92 ALA A N 1
ATOM 737 C CA . ALA A 1 92 ? -8.115 -10.664 0.484 1.00 97.88 92 ALA A CA 1
ATOM 738 C C . ALA A 1 92 ? -7.478 -10.631 1.873 1.00 97.88 92 ALA A C 1
ATOM 740 O O . ALA A 1 92 ? -7.013 -11.665 2.355 1.00 97.88 92 ALA A O 1
ATOM 741 N N . ILE A 1 93 ? -7.448 -9.462 2.504 1.00 98.00 93 ILE A N 1
ATOM 742 C CA . ILE A 1 93 ? -6.732 -9.205 3.757 1.00 98.00 93 ILE A CA 1
ATOM 743 C C . ILE A 1 93 ? -7.757 -9.139 4.898 1.00 98.00 93 ILE A C 1
ATOM 745 O O . ILE A 1 93 ? -8.691 -8.345 4.800 1.00 98.00 93 ILE A O 1
ATOM 749 N N . PRO A 1 94 ? -7.645 -9.953 5.962 1.00 98.12 94 PRO A N 1
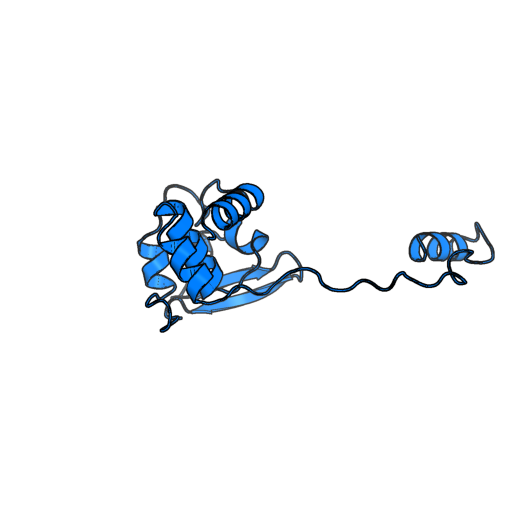ATOM 750 C CA . PRO A 1 94 ? -8.599 -9.910 7.068 1.00 98.12 94 PRO A CA 1
ATOM 751 C C . PRO A 1 94 ? -8.494 -8.587 7.836 1.00 98.12 94 PRO A C 1
ATOM 753 O O . PRO A 1 94 ? -7.393 -8.148 8.163 1.00 98.12 94 PRO A O 1
ATOM 756 N N . LEU A 1 95 ? -9.631 -7.968 8.173 1.00 98.12 95 LEU A N 1
ATOM 757 C CA . LEU A 1 95 ? -9.645 -6.698 8.916 1.00 98.12 95 LEU A CA 1
ATOM 758 C C . LEU A 1 95 ? -9.103 -6.836 10.349 1.00 98.12 95 LEU A C 1
ATOM 760 O O . LEU A 1 95 ? -8.675 -5.850 10.944 1.00 98.12 95 LEU A O 1
ATOM 764 N N . SER A 1 96 ? -9.101 -8.053 10.896 1.00 97.50 96 SER A N 1
ATOM 765 C CA . SER A 1 96 ? -8.529 -8.374 12.206 1.00 97.50 96 SER A CA 1
ATOM 766 C C . SER A 1 96 ? -6.998 -8.402 12.228 1.00 97.50 96 SER A C 1
ATOM 768 O O . SER A 1 96 ? -6.425 -8.504 13.310 1.00 97.50 96 SER A O 1
ATOM 770 N N . LEU A 1 97 ? -6.322 -8.314 11.072 1.00 97.62 97 LEU A N 1
ATOM 771 C CA . LEU A 1 97 ? -4.861 -8.290 11.020 1.00 97.62 97 LEU A CA 1
ATOM 772 C C . LEU A 1 97 ? -4.328 -7.108 11.834 1.00 97.62 97 LEU A C 1
ATOM 774 O O . LEU A 1 97 ? -4.702 -5.959 11.583 1.00 97.62 97 LEU A O 1
ATOM 778 N N . ARG A 1 98 ? -3.447 -7.412 12.789 1.00 97.38 98 ARG A N 1
ATOM 779 C CA . ARG A 1 98 ? -2.901 -6.477 13.770 1.00 97.38 98 ARG A CA 1
ATOM 780 C C . ARG A 1 98 ? -1.382 -6.523 13.771 1.00 97.38 98 ARG A C 1
ATOM 782 O O . ARG A 1 98 ? -0.785 -7.593 13.688 1.00 97.38 98 ARG A O 1
ATOM 789 N N . LEU A 1 99 ? -0.767 -5.349 13.881 1.00 95.31 99 LEU A N 1
ATOM 790 C CA . LEU A 1 99 ? 0.665 -5.216 14.133 1.00 95.31 99 LEU A CA 1
ATOM 791 C C . LEU A 1 99 ? 0.873 -4.863 15.604 1.00 95.31 99 LEU A C 1
ATOM 793 O O . LEU A 1 99 ? 0.640 -3.723 16.003 1.00 95.31 99 LEU A O 1
ATOM 797 N N . GLU A 1 100 ? 1.332 -5.828 16.402 1.00 95.44 100 GLU A N 1
ATOM 798 C CA . GLU A 1 100 ? 1.524 -5.630 17.848 1.00 95.44 100 GLU A CA 1
ATOM 799 C C . GLU A 1 100 ? 2.556 -4.547 18.173 1.00 95.44 100 GLU A C 1
ATOM 801 O O . GLU A 1 100 ? 2.394 -3.810 19.138 1.00 95.44 100 GLU A O 1
ATOM 806 N N . SER A 1 101 ? 3.573 -4.375 17.326 1.00 92.81 101 SER A N 1
ATOM 807 C CA . SER A 1 101 ? 4.608 -3.348 17.500 1.00 92.81 101 SER A CA 1
ATOM 808 C C . SER A 1 101 ? 4.098 -1.906 17.389 1.00 92.81 101 SER A C 1
ATOM 810 O O . SER A 1 101 ? 4.780 -0.988 17.842 1.00 92.81 101 SER A O 1
ATOM 812 N N . ILE A 1 102 ? 2.930 -1.702 16.769 1.00 92.31 102 ILE A N 1
ATOM 813 C CA . ILE A 1 102 ? 2.303 -0.386 16.566 1.00 92.31 102 ILE A CA 1
ATOM 814 C C . ILE A 1 102 ? 0.958 -0.293 17.307 1.00 92.31 102 ILE A C 1
ATOM 816 O O . ILE A 1 102 ? 0.477 0.801 17.586 1.00 92.31 102 ILE A O 1
ATOM 820 N N . GLY A 1 103 ? 0.351 -1.429 17.659 1.00 95.19 103 GLY A N 1
ATOM 821 C CA . GLY A 1 103 ? -0.837 -1.487 18.504 1.00 95.19 103 GLY A CA 1
ATOM 822 C C . GLY A 1 103 ? -2.167 -1.265 17.777 1.00 95.19 103 GLY A C 1
ATOM 823 O O . GLY A 1 103 ? -3.166 -0.968 18.434 1.00 95.19 103 GLY A O 1
ATOM 824 N N . TYR A 1 104 ? -2.213 -1.446 16.454 1.00 97.50 104 TYR A N 1
ATOM 825 C CA . TYR A 1 104 ? -3.421 -1.251 15.641 1.00 97.50 104 TYR A CA 1
ATOM 826 C C . TYR A 1 104 ? -3.746 -2.466 14.774 1.00 97.50 104 TYR A C 1
ATOM 828 O O . TYR A 1 104 ? -2.846 -3.110 14.230 1.00 97.50 104 TYR A O 1
ATOM 836 N N . SER A 1 105 ? -5.041 -2.743 14.610 1.00 98.06 105 SER A N 1
ATOM 837 C CA . SER A 1 105 ? -5.564 -3.587 13.535 1.00 98.06 105 SER A CA 1
ATOM 838 C C . SER A 1 105 ? -6.014 -2.763 12.327 1.00 98.06 105 SER A C 1
ATOM 840 O O . SER A 1 105 ? -6.234 -1.552 12.428 1.00 98.06 105 SER A O 1
ATOM 842 N N . ILE A 1 106 ? -6.194 -3.416 11.174 1.00 97.88 106 ILE A N 1
ATOM 843 C CA . ILE A 1 106 ? -6.791 -2.768 9.993 1.00 97.88 106 ILE A CA 1
ATOM 844 C C . ILE A 1 106 ? -8.175 -2.211 10.346 1.00 97.88 106 ILE A C 1
ATOM 846 O O . ILE A 1 106 ? -8.484 -1.077 9.986 1.00 97.88 106 ILE A O 1
ATOM 850 N N . LYS A 1 107 ? -8.991 -2.973 11.083 1.00 97.88 107 LYS A N 1
ATOM 851 C CA . LYS A 1 107 ? -10.324 -2.548 11.525 1.00 97.88 107 LYS A CA 1
ATOM 852 C C . LYS A 1 107 ? -10.274 -1.266 12.357 1.00 97.88 107 LYS A C 1
ATOM 854 O O . LYS A 1 107 ? -11.057 -0.357 12.093 1.00 97.88 107 LYS A O 1
ATOM 859 N N . ASP A 1 108 ? -9.332 -1.170 13.296 1.00 97.88 108 ASP A N 1
ATOM 860 C CA . ASP A 1 108 ? -9.159 0.025 14.134 1.00 97.88 108 ASP A CA 1
ATOM 861 C C . ASP A 1 108 ? -8.853 1.252 13.273 1.00 97.88 108 ASP A C 1
ATOM 863 O O . ASP A 1 108 ? -9.503 2.286 13.396 1.00 97.88 108 ASP A O 1
ATOM 867 N N . VAL A 1 109 ? -7.905 1.122 12.341 1.00 97.62 109 VAL A N 1
ATOM 868 C CA . VAL A 1 109 ? -7.498 2.224 11.459 1.00 97.62 109 VAL A CA 1
ATOM 869 C C . VAL A 1 109 ? -8.628 2.654 10.528 1.00 97.62 109 VAL A C 1
ATOM 871 O O . VAL A 1 109 ? -8.839 3.849 10.338 1.00 97.62 109 VAL A O 1
ATOM 874 N N . LEU A 1 110 ? -9.391 1.708 9.976 1.00 97.25 110 LEU A N 1
ATOM 875 C CA . LEU A 1 110 ? -10.538 2.018 9.120 1.00 97.25 110 LEU A CA 1
ATOM 876 C C . LEU A 1 110 ? -11.647 2.768 9.869 1.00 97.25 110 LEU A C 1
ATOM 878 O O . LEU A 1 110 ? -12.301 3.618 9.270 1.00 97.25 110 LEU A O 1
ATOM 882 N N . ASN A 1 111 ? -11.848 2.488 11.159 1.00 96.56 111 ASN A N 1
ATOM 883 C CA . ASN A 1 111 ? -12.825 3.203 11.988 1.00 96.56 111 ASN A CA 1
ATOM 884 C C . ASN A 1 111 ? -12.399 4.647 12.296 1.00 96.56 111 ASN A C 1
ATOM 886 O O . ASN A 1 111 ? -13.252 5.497 12.530 1.00 96.56 111 ASN A O 1
ATOM 890 N N . LEU A 1 112 ? -11.094 4.932 12.274 1.00 95.88 112 LEU A N 1
ATOM 891 C CA . LEU A 1 112 ? -10.539 6.278 12.459 1.00 95.88 112 LEU A CA 1
ATOM 892 C C . LEU A 1 112 ? -10.524 7.107 11.162 1.00 95.88 112 LEU A C 1
ATOM 894 O O . LEU A 1 112 ? -10.250 8.309 11.184 1.00 95.88 112 LEU A O 1
ATOM 898 N N . MET A 1 113 ? -10.775 6.478 10.013 1.00 94.81 113 MET A N 1
ATOM 899 C CA . MET A 1 113 ? -10.783 7.145 8.715 1.00 94.81 113 MET A CA 1
ATOM 900 C C . MET A 1 113 ? -12.158 7.717 8.371 1.00 94.81 113 MET A C 1
ATOM 902 O O . MET A 1 113 ? -13.203 7.137 8.651 1.00 94.81 113 MET A O 1
ATOM 906 N N . ASN A 1 114 ? -12.146 8.868 7.700 1.00 88.75 114 ASN A N 1
ATOM 907 C CA . ASN A 1 114 ? -13.360 9.557 7.294 1.00 88.75 114 ASN A CA 1
ATOM 908 C C . ASN A 1 114 ? -13.943 8.957 5.996 1.00 88.75 114 ASN A C 1
ATOM 910 O O . ASN A 1 114 ? -13.226 8.783 5.010 1.00 88.75 114 ASN A O 1
ATOM 914 N N . ARG A 1 115 ? -15.257 8.699 5.976 1.00 90.81 115 ARG A N 1
ATOM 915 C CA . ARG A 1 115 ? -16.012 8.144 4.839 1.00 90.81 115 ARG A CA 1
ATOM 916 C C . ARG A 1 115 ? -16.684 9.222 3.980 1.00 90.81 115 ARG A C 1
ATOM 918 O O . ARG A 1 115 ? -17.855 9.112 3.637 1.00 90.81 115 ARG A O 1
ATOM 925 N N . ASN A 1 116 ? -15.934 10.257 3.613 1.00 88.38 116 ASN A N 1
ATOM 926 C CA . ASN A 1 116 ? -16.434 11.368 2.788 1.00 88.38 116 ASN A CA 1
ATOM 927 C C . ASN A 1 116 ? -16.305 11.138 1.267 1.00 88.38 116 ASN A C 1
ATOM 929 O O . ASN A 1 116 ? -16.661 12.009 0.478 1.00 88.38 116 ASN A O 1
ATOM 933 N N . SER A 1 117 ? -15.754 10.003 0.842 1.00 92.56 117 SER A N 1
ATOM 934 C CA . SER A 1 117 ? -15.471 9.672 -0.561 1.00 92.56 117 SER A CA 1
ATOM 935 C C . SER A 1 117 ? -15.545 8.167 -0.791 1.00 92.56 117 SER A C 1
ATOM 937 O O . SER A 1 117 ? -15.452 7.402 0.166 1.00 92.56 117 SER A O 1
ATOM 939 N N . ASP A 1 118 ? -15.623 7.738 -2.055 1.00 94.94 118 ASP A N 1
ATOM 940 C CA . ASP A 1 118 ? -15.586 6.317 -2.432 1.00 94.94 118 ASP A CA 1
ATOM 941 C C . ASP A 1 118 ? -14.266 5.642 -2.018 1.00 94.94 118 ASP A C 1
ATOM 943 O O . ASP A 1 118 ? -14.252 4.499 -1.557 1.00 94.94 118 ASP A O 1
ATOM 947 N N . LYS A 1 119 ? -13.154 6.374 -2.136 1.00 96.56 119 LYS A N 1
ATOM 948 C CA . LYS A 1 119 ? -11.818 5.928 -1.734 1.00 96.56 119 LYS A CA 1
ATOM 949 C C . LYS A 1 119 ? -11.596 6.049 -0.231 1.00 96.56 119 LYS A C 1
ATOM 951 O O . LYS A 1 119 ? -11.916 7.076 0.369 1.00 96.56 119 LYS A O 1
ATOM 956 N N . ILE A 1 120 ? -10.918 5.054 0.341 1.00 96.81 120 ILE A N 1
ATOM 957 C CA . ILE A 1 120 ? -10.513 5.020 1.755 1.00 96.81 120 ILE A CA 1
ATOM 958 C C . ILE A 1 120 ? -9.555 6.177 2.075 1.00 96.81 120 ILE A C 1
ATOM 960 O O . ILE A 1 120 ? -9.711 6.869 3.077 1.00 96.81 120 ILE A O 1
ATOM 964 N N . CYS A 1 121 ? -8.589 6.453 1.191 1.00 95.44 121 CYS A N 1
ATOM 965 C CA . CYS A 1 121 ? -7.643 7.563 1.364 1.00 95.44 121 CYS A CA 1
ATOM 966 C C . CYS A 1 121 ? -8.145 8.918 0.817 1.00 95.44 121 CYS A C 1
ATOM 968 O O . CYS A 1 121 ? -7.378 9.890 0.745 1.00 95.44 121 CYS A O 1
ATOM 970 N N . GLY A 1 122 ? -9.413 8.993 0.405 1.00 93.50 122 GLY A N 1
ATOM 971 C CA . GLY A 1 122 ? -10.001 10.138 -0.283 1.00 93.50 122 GLY A CA 1
ATOM 972 C C . GLY A 1 122 ? -9.224 10.606 -1.508 1.00 93.50 122 GLY A C 1
ATOM 973 O O . GLY A 1 122 ? -8.656 9.806 -2.247 1.00 93.50 122 GLY A O 1
ATOM 974 N N . ASN A 1 123 ? -9.172 11.923 -1.715 1.00 92.44 123 ASN A N 1
ATOM 975 C CA . ASN A 1 123 ? -8.535 12.540 -2.889 1.00 92.44 123 ASN A CA 1
ATOM 976 C C . ASN A 1 123 ? -6.996 12.609 -2.796 1.00 92.44 123 ASN A C 1
ATOM 978 O O . ASN A 1 123 ? -6.354 13.406 -3.479 1.00 92.44 123 ASN A O 1
ATOM 982 N N . THR A 1 124 ? -6.384 11.818 -1.914 1.00 95.12 124 THR A N 1
ATOM 983 C CA . THR A 1 124 ? -4.938 11.851 -1.679 1.00 95.12 124 THR A CA 1
ATOM 984 C C . THR A 1 124 ? -4.201 11.146 -2.814 1.00 95.12 124 THR A C 1
ATOM 986 O O . THR A 1 124 ? -4.489 9.999 -3.144 1.00 95.12 124 THR A O 1
ATOM 989 N N . THR A 1 125 ? -3.207 11.814 -3.402 1.00 96.81 125 THR A N 1
ATOM 990 C CA . THR A 1 125 ? -2.372 11.216 -4.454 1.00 96.81 125 THR A CA 1
ATOM 991 C C . THR A 1 125 ? -1.174 10.475 -3.863 1.00 96.81 125 THR A C 1
ATOM 993 O O . THR A 1 125 ? -0.695 10.804 -2.775 1.00 96.81 125 THR A O 1
ATOM 996 N N . ALA A 1 126 ? -0.608 9.529 -4.618 1.00 96.56 126 ALA A N 1
ATOM 997 C CA . ALA A 1 126 ? 0.624 8.845 -4.219 1.00 96.56 126 ALA A CA 1
ATOM 998 C C . ALA A 1 126 ? 1.806 9.816 -4.016 1.00 96.56 126 ALA A C 1
ATOM 1000 O O . ALA A 1 126 ? 2.637 9.598 -3.136 1.00 96.56 126 ALA A O 1
ATOM 1001 N N . LYS A 1 127 ? 1.877 10.903 -4.802 1.00 97.44 127 LYS A N 1
ATOM 1002 C CA . LYS A 1 127 ? 2.903 11.946 -4.643 1.00 97.44 127 LYS A CA 1
ATOM 1003 C C . LYS A 1 127 ? 2.735 12.671 -3.307 1.00 97.44 127 LYS A C 1
ATOM 1005 O O . LYS A 1 127 ? 3.712 12.824 -2.583 1.00 97.44 127 LYS A O 1
ATOM 1010 N N . THR A 1 128 ? 1.505 13.058 -2.972 1.00 97.44 128 THR A N 1
ATOM 1011 C CA . THR A 1 128 ? 1.178 13.745 -1.715 1.00 97.44 128 THR A CA 1
ATOM 1012 C C . THR A 1 128 ? 1.469 12.864 -0.508 1.00 97.44 128 THR A C 1
ATOM 1014 O O . THR A 1 128 ? 2.156 13.307 0.404 1.00 97.44 128 THR A O 1
ATOM 1017 N N . LEU A 1 129 ? 0.997 11.611 -0.516 1.00 97.25 129 LEU A N 1
ATOM 1018 C CA . LEU A 1 129 ? 1.192 10.695 0.608 1.00 97.25 129 LEU A CA 1
ATOM 1019 C C . LEU A 1 129 ? 2.680 10.407 0.847 1.00 97.25 129 LEU A C 1
ATOM 1021 O O . LEU A 1 129 ? 3.135 10.435 1.984 1.00 97.25 129 LEU A O 1
ATOM 1025 N N . ARG A 1 130 ? 3.458 10.206 -0.227 1.00 96.38 130 ARG A N 1
ATOM 1026 C CA . ARG A 1 130 ? 4.914 10.046 -0.125 1.00 96.38 130 ARG A CA 1
ATOM 1027 C C . ARG A 1 130 ? 5.594 11.303 0.414 1.00 96.38 130 ARG A C 1
ATOM 1029 O O . ARG A 1 130 ? 6.449 11.179 1.278 1.00 96.38 130 ARG A O 1
ATOM 1036 N N . GLY A 1 131 ? 5.232 12.480 -0.097 1.00 97.25 131 GLY A N 1
ATOM 1037 C CA . GLY A 1 131 ? 5.800 13.750 0.362 1.00 97.25 131 GLY A CA 1
ATOM 1038 C C . GLY A 1 131 ? 5.561 13.959 1.853 1.00 97.25 131 GLY A C 1
ATOM 1039 O O . GLY A 1 131 ? 6.506 14.178 2.596 1.00 97.25 131 GLY A O 1
ATOM 1040 N N . LYS A 1 132 ? 4.321 13.748 2.303 1.00 97.88 132 LYS A N 1
ATOM 1041 C CA . LYS A 1 132 ? 3.947 13.867 3.717 1.00 97.88 132 LYS A CA 1
ATOM 1042 C C . LYS A 1 132 ? 4.635 12.850 4.617 1.00 97.88 132 LYS A C 1
ATOM 1044 O O . LYS A 1 132 ? 4.872 13.154 5.775 1.00 97.88 132 LYS A O 1
ATOM 1049 N N . PHE A 1 133 ? 4.943 11.662 4.099 1.00 97.12 133 PHE A N 1
ATOM 1050 C CA . PHE A 1 133 ? 5.712 10.675 4.849 1.00 97.12 133 PHE A CA 1
ATOM 1051 C C . PHE A 1 133 ? 7.162 11.124 5.024 1.00 97.12 133 PHE A C 1
ATOM 1053 O O . PHE A 1 133 ? 7.674 11.081 6.130 1.00 97.12 133 PHE A O 1
ATOM 1060 N N . ILE A 1 134 ? 7.799 11.604 3.951 1.00 96.06 134 ILE A N 1
ATOM 1061 C CA . ILE A 1 134 ? 9.181 12.104 3.996 1.00 96.06 134 ILE A CA 1
ATOM 1062 C C . ILE A 1 134 ? 9.298 13.330 4.908 1.00 96.06 134 ILE A C 1
ATOM 1064 O O . ILE A 1 134 ? 10.241 13.409 5.677 1.00 96.06 134 ILE A O 1
ATOM 1068 N N . GLU A 1 135 ? 8.335 14.252 4.851 1.00 97.12 135 GLU A N 1
ATOM 1069 C CA . GLU A 1 135 ? 8.282 15.435 5.725 1.00 97.12 135 GLU A CA 1
ATOM 1070 C C . GLU A 1 135 ? 8.138 15.089 7.215 1.00 97.12 135 GLU A C 1
ATOM 1072 O O . GLU A 1 135 ? 8.473 15.917 8.054 1.00 97.12 135 GLU A O 1
ATOM 1077 N N . ALA A 1 136 ? 7.608 13.907 7.539 1.00 96.62 136 ALA A N 1
ATOM 1078 C CA . ALA A 1 136 ? 7.406 13.455 8.912 1.00 96.62 136 ALA A CA 1
ATOM 1079 C C . ALA A 1 136 ? 8.560 12.588 9.442 1.00 96.62 136 ALA A C 1
ATOM 1081 O O . ALA A 1 136 ? 8.561 12.251 10.621 1.00 96.62 136 ALA A O 1
ATOM 1082 N N . LEU A 1 137 ? 9.513 12.186 8.596 1.00 95.06 137 LEU A N 1
ATOM 1083 C CA . LEU A 1 137 ? 10.705 11.461 9.043 1.00 95.06 137 LEU A CA 1
ATOM 1084 C C . LEU A 1 137 ? 11.654 12.399 9.817 1.00 95.06 137 LEU A C 1
ATOM 1086 O O . LEU A 1 137 ? 11.596 13.610 9.600 1.00 95.06 137 LEU A O 1
ATOM 1090 N N . PRO A 1 138 ? 12.491 11.851 10.719 1.00 90.19 138 PRO A N 1
ATOM 1091 C CA . PRO A 1 138 ? 13.459 12.635 11.487 1.00 90.19 138 PRO A CA 1
ATOM 1092 C C . PRO A 1 138 ? 14.558 13.269 10.624 1.00 90.19 138 PRO A C 1
ATOM 1094 O O . PRO A 1 138 ? 14.835 12.753 9.513 1.00 90.19 138 PRO A O 1
#

Organism: Proteus mirabilis (NCBI:txid584)

pLDDT: mean 95.13, std 3.87, range [66.94, 98.31]